Protein AF-A0A9E3NJ38-F1 (afdb_monomer)

Mean predicted aligned error: 13.25 Å

Solvent-accessible surface area (backbone atoms only — not comparable to full-atom values): 7914 Å² total; per-residue (Å²): 131,71,55,73,47,82,47,77,48,80,46,76,60,86,96,45,78,44,78,46,75,47,80,46,69,48,79,70,85,70,74,57,71,73,58,52,51,56,46,38,73,77,36,74,62,48,61,60,54,49,50,54,52,49,51,53,50,50,51,51,52,52,49,54,52,49,52,50,49,51,51,52,50,55,49,52,56,50,50,53,51,51,52,52,50,51,53,54,55,50,52,51,53,52,53,51,46,45,50,50,17,52,52,36,34,74,74,67,40,51,68,63,13,52,52,49,32,52,49,54,52,52,56,49,52,54,51,53,54,52,51,56,52,52,53,59,62,74,77,105

Structure (mmCIF, N/CA/C/O backbone):
data_AF-A0A9E3NJ38-F1
#
_entry.id   AF-A0A9E3NJ38-F1
#
loop_
_atom_site.group_PDB
_atom_site.id
_atom_site.type_symbol
_atom_site.label_atom_id
_atom_site.label_alt_id
_atom_site.label_comp_id
_atom_site.label_asym_id
_atom_site.label_entity_id
_atom_site.label_seq_id
_atom_site.pdbx_PDB_ins_code
_atom_site.Cartn_x
_atom_site.Cartn_y
_atom_site.Cartn_z
_atom_site.occupancy
_atom_site.B_iso_or_equiv
_atom_site.auth_seq_id
_atom_site.auth_comp_id
_atom_site.auth_asym_id
_atom_site.auth_atom_id
_atom_site.pdbx_PDB_model_num
ATOM 1 N N . MET A 1 1 ? 28.724 -0.776 -27.679 1.00 40.62 1 MET A N 1
ATOM 2 C CA . MET A 1 1 ? 28.710 -1.539 -26.410 1.00 40.62 1 MET A CA 1
ATOM 3 C C . MET A 1 1 ? 28.238 -0.587 -25.325 1.00 40.62 1 MET A C 1
ATOM 5 O O . MET A 1 1 ? 28.923 0.399 -25.096 1.00 40.62 1 MET A O 1
ATOM 9 N N . ALA A 1 2 ? 27.058 -0.817 -24.744 1.00 44.62 2 ALA A N 1
ATOM 10 C CA . ALA A 1 2 ? 26.527 0.028 -23.672 1.00 44.62 2 ALA A CA 1
ATOM 11 C C . ALA A 1 2 ? 27.469 -0.022 -22.459 1.00 44.62 2 ALA A C 1
ATOM 13 O O . ALA A 1 2 ? 27.859 -1.108 -22.017 1.00 44.62 2 ALA A O 1
ATOM 14 N N . LYS A 1 3 ? 27.877 1.143 -21.952 1.00 49.00 3 LYS A N 1
ATOM 15 C CA . LYS A 1 3 ? 28.750 1.242 -20.783 1.00 49.00 3 LYS A CA 1
ATOM 16 C C . LYS A 1 3 ? 27.905 0.949 -19.545 1.00 49.00 3 LYS A C 1
ATOM 18 O O . LYS A 1 3 ? 27.038 1.735 -19.180 1.00 49.00 3 LYS A O 1
ATOM 23 N N . LYS A 1 4 ? 28.129 -0.210 -18.925 1.00 50.66 4 LYS A N 1
ATOM 24 C CA . LYS A 1 4 ? 27.474 -0.584 -17.667 1.00 50.66 4 LYS A CA 1
ATOM 25 C C . LYS A 1 4 ? 28.335 -0.089 -16.511 1.00 50.66 4 LYS A C 1
ATOM 27 O O . LYS A 1 4 ? 29.423 -0.619 -16.294 1.00 50.66 4 LYS A O 1
ATOM 32 N N . ASN A 1 5 ? 27.866 0.919 -15.783 1.00 56.19 5 ASN A N 1
ATOM 33 C CA . ASN A 1 5 ? 28.511 1.356 -14.551 1.00 56.19 5 ASN A CA 1
ATOM 34 C C . ASN A 1 5 ? 27.787 0.705 -13.365 1.00 56.19 5 ASN A C 1
ATOM 36 O O . ASN A 1 5 ? 26.603 0.940 -13.128 1.00 56.19 5 ASN A O 1
ATOM 40 N N . HIS A 1 6 ? 28.511 -0.134 -12.625 1.00 52.75 6 HIS A N 1
ATOM 41 C CA . HIS A 1 6 ? 28.025 -0.798 -11.416 1.00 52.75 6 HIS A CA 1
ATOM 42 C C . HIS A 1 6 ? 28.490 -0.011 -10.193 1.00 52.75 6 HIS A C 1
ATOM 44 O O . HIS A 1 6 ? 29.690 0.048 -9.923 1.00 52.75 6 HIS A O 1
ATOM 50 N N . LYS A 1 7 ? 27.561 0.607 -9.456 1.00 59.16 7 LYS A N 1
ATOM 51 C CA . LYS A 1 7 ? 27.868 1.287 -8.190 1.00 59.16 7 LYS A CA 1
ATOM 52 C C . LYS A 1 7 ? 27.108 0.602 -7.060 1.00 59.16 7 LYS A C 1
ATOM 54 O O . LYS A 1 7 ? 25.880 0.585 -7.048 1.00 59.16 7 LYS A O 1
ATOM 59 N N . GLN A 1 8 ? 27.847 0.049 -6.104 1.00 59.28 8 GLN A N 1
ATOM 60 C CA . GLN A 1 8 ? 27.301 -0.444 -4.842 1.00 59.28 8 GLN A CA 1
ATOM 61 C C . GLN A 1 8 ? 27.636 0.552 -3.740 1.00 59.28 8 GLN A C 1
ATOM 63 O O . GLN A 1 8 ? 28.805 0.872 -3.527 1.00 59.28 8 GLN A O 1
ATOM 68 N N . SER A 1 9 ? 26.617 1.036 -3.039 1.00 65.81 9 SER A N 1
ATOM 69 C CA . SER A 1 9 ? 26.785 1.825 -1.824 1.00 65.81 9 SER A CA 1
ATOM 70 C C . SER A 1 9 ? 26.116 1.112 -0.654 1.00 65.81 9 SER A C 1
ATOM 72 O O . SER A 1 9 ? 25.036 0.534 -0.770 1.00 65.81 9 SER A O 1
ATOM 74 N N . ILE A 1 10 ? 26.797 1.104 0.489 1.00 60.22 10 ILE A N 1
ATOM 75 C CA . ILE A 1 10 ? 26.290 0.505 1.722 1.00 60.22 10 ILE A CA 1
ATOM 76 C C . ILE A 1 10 ? 25.797 1.655 2.594 1.00 60.22 10 ILE A C 1
ATOM 78 O O . ILE A 1 10 ? 26.598 2.480 3.032 1.00 60.22 10 ILE A O 1
ATOM 82 N N . ALA A 1 11 ? 24.490 1.716 2.839 1.00 57.88 11 ALA A N 1
ATOM 83 C CA . ALA A 1 11 ? 23.901 2.651 3.787 1.00 57.88 11 ALA A CA 1
ATOM 84 C C . ALA A 1 11 ? 23.592 1.914 5.098 1.00 57.88 11 ALA A C 1
ATOM 86 O O . ALA A 1 11 ? 23.057 0.804 5.101 1.00 57.88 11 ALA A O 1
ATOM 87 N N . ARG A 1 12 ? 23.946 2.515 6.239 1.00 53.88 12 ARG A N 1
ATOM 88 C CA . ARG A 1 12 ? 23.528 2.025 7.561 1.00 53.88 12 ARG A CA 1
ATOM 89 C C . ARG A 1 12 ? 22.248 2.738 7.971 1.00 53.88 12 ARG A C 1
ATOM 91 O O . ARG A 1 12 ? 22.260 3.955 8.129 1.00 53.88 12 ARG A O 1
ATOM 98 N N . GLN A 1 13 ? 21.190 1.973 8.214 1.00 54.09 13 GLN A N 1
ATOM 99 C CA . GLN A 1 13 ? 19.946 2.469 8.790 1.00 54.09 13 GLN A CA 1
ATOM 100 C C . GLN A 1 13 ? 19.690 1.700 10.092 1.00 54.09 13 GLN A C 1
ATOM 102 O O . GLN A 1 13 ? 19.279 0.539 10.097 1.00 54.09 13 GLN A O 1
ATOM 107 N N . GLY A 1 14 ? 20.032 2.320 11.224 1.00 67.25 14 GLY A N 1
ATOM 108 C CA . GLY A 1 14 ? 19.981 1.666 12.536 1.00 67.25 14 GLY A CA 1
ATOM 109 C C . GLY A 1 14 ? 20.947 0.474 12.654 1.00 67.25 14 GLY A C 1
ATOM 110 O O . GLY A 1 14 ? 22.130 0.601 12.342 1.00 67.25 14 GLY A O 1
ATOM 111 N N . ASN A 1 15 ? 20.446 -0.682 13.109 1.00 64.81 15 ASN A N 1
ATOM 112 C CA . ASN A 1 15 ? 21.222 -1.927 13.260 1.00 64.81 15 ASN A CA 1
ATOM 113 C C . ASN A 1 15 ? 21.319 -2.770 11.973 1.00 64.81 15 ASN A C 1
ATOM 115 O O . ASN A 1 15 ? 21.994 -3.799 11.980 1.00 64.81 15 ASN A O 1
ATOM 119 N N . ASN A 1 16 ? 20.675 -2.350 10.879 1.00 47.72 16 ASN A N 1
ATOM 120 C CA . ASN A 1 16 ? 20.681 -3.081 9.616 1.00 47.72 16 ASN A CA 1
ATOM 121 C C . ASN A 1 16 ? 21.567 -2.375 8.580 1.00 47.72 16 ASN A C 1
ATOM 123 O O . ASN A 1 16 ? 21.596 -1.146 8.473 1.00 47.72 16 ASN A O 1
ATOM 127 N N . GLN A 1 17 ? 22.305 -3.172 7.806 1.00 61.53 17 GLN A N 1
ATOM 128 C CA . GLN A 1 17 ? 23.036 -2.697 6.635 1.00 61.53 17 GLN A CA 1
ATOM 129 C C . GLN A 1 17 ? 22.149 -2.888 5.408 1.00 61.53 17 GLN A C 1
ATOM 131 O O . GLN A 1 17 ? 21.718 -4.006 5.127 1.00 61.53 17 GLN A O 1
ATOM 136 N N . VAL A 1 18 ? 21.876 -1.801 4.692 1.00 57.28 18 VAL A N 1
ATOM 137 C CA . VAL A 1 18 ? 21.123 -1.818 3.439 1.00 57.28 18 VAL A CA 1
ATOM 138 C C . VAL A 1 18 ? 22.123 -1.636 2.302 1.00 57.28 18 VAL A C 1
ATOM 140 O O . VAL A 1 18 ? 22.849 -0.643 2.238 1.00 57.28 18 VAL A O 1
ATOM 143 N N . ILE A 1 19 ? 22.204 -2.634 1.423 1.00 66.81 19 ILE A N 1
ATOM 144 C CA . ILE A 1 19 ? 23.062 -2.595 0.236 1.00 66.81 19 ILE A CA 1
ATOM 145 C C . ILE A 1 19 ? 22.239 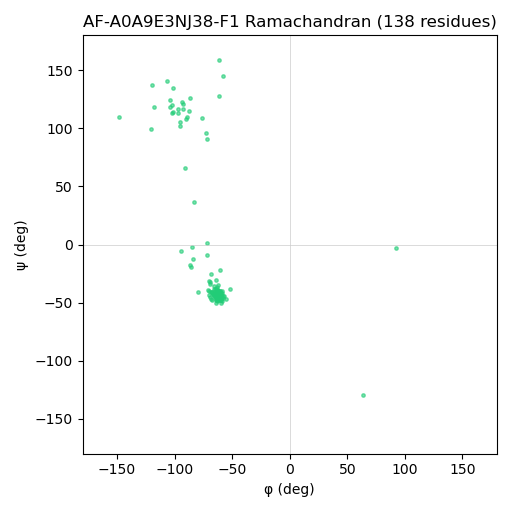-1.992 -0.901 1.00 66.81 19 ILE A C 1
ATOM 147 O O . ILE A 1 19 ? 21.339 -2.642 -1.433 1.00 66.81 19 ILE A O 1
ATOM 151 N N . HIS A 1 20 ? 22.554 -0.761 -1.294 1.00 55.81 20 HIS A N 1
ATOM 152 C CA . HIS A 1 20 ? 21.994 -0.143 -2.489 1.00 55.81 20 HIS A CA 1
ATOM 153 C C . HIS A 1 20 ? 22.869 -0.518 -3.685 1.00 55.81 20 HIS A C 1
ATOM 155 O O . HIS A 1 20 ? 24.041 -0.149 -3.764 1.00 55.81 20 HIS A O 1
ATOM 161 N N . THR A 1 21 ? 22.304 -1.283 -4.618 1.00 59.84 21 THR A N 1
ATOM 162 C CA . THR A 1 21 ? 22.947 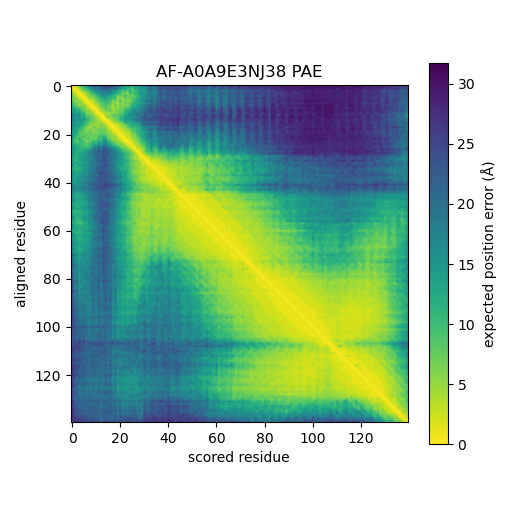-1.565 -5.906 1.00 59.84 21 THR A CA 1
ATOM 163 C C . THR A 1 21 ? 22.290 -0.697 -6.968 1.00 59.84 21 THR A C 1
ATOM 165 O O . THR A 1 21 ? 21.114 -0.888 -7.276 1.00 59.84 21 THR A O 1
ATOM 168 N N . THR A 1 22 ? 23.042 0.254 -7.517 1.00 57.44 22 THR A N 1
ATOM 169 C CA . THR A 1 22 ? 22.589 1.121 -8.607 1.00 57.44 22 THR A CA 1
ATOM 170 C C . THR A 1 22 ? 23.185 0.625 -9.919 1.00 57.44 22 THR A C 1
ATOM 172 O O . THR A 1 22 ? 24.408 0.584 -10.082 1.00 57.44 22 THR A O 1
ATOM 175 N N . TYR A 1 23 ? 22.309 0.263 -10.856 1.00 52.62 23 TYR A N 1
ATOM 176 C CA . TYR A 1 23 ? 22.665 -0.076 -12.230 1.00 52.62 23 TYR A CA 1
ATOM 177 C C . TYR A 1 23 ? 22.489 1.172 -13.103 1.00 52.62 23 TYR A C 1
ATOM 179 O O . TYR A 1 23 ? 21.364 1.574 -13.388 1.00 52.62 23 TYR A O 1
ATOM 187 N N . GLU A 1 24 ? 23.594 1.803 -13.501 1.00 52.31 24 GLU A N 1
ATOM 188 C CA . GLU A 1 24 ? 23.597 2.855 -14.522 1.00 52.31 24 GLU A CA 1
ATOM 189 C C . GLU A 1 24 ? 23.933 2.191 -15.868 1.00 52.31 24 GLU A C 1
ATOM 191 O O . GLU A 1 24 ? 25.090 1.847 -16.133 1.00 52.31 24 GLU A O 1
ATOM 196 N N . GLU A 1 25 ? 22.916 1.959 -16.700 1.00 54.78 25 GLU A N 1
ATOM 197 C CA . GLU A 1 25 ? 23.102 1.558 -18.097 1.00 54.78 25 GLU A CA 1
ATOM 198 C C . GLU A 1 25 ? 23.101 2.812 -18.978 1.00 54.78 25 GLU A C 1
ATOM 200 O O . GLU A 1 25 ? 22.116 3.547 -19.031 1.0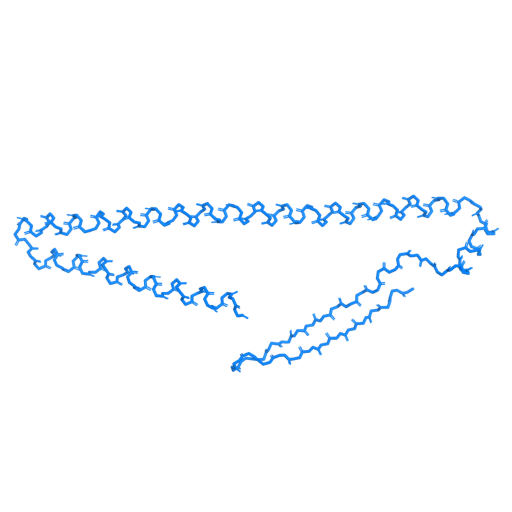0 54.78 25 GLU A O 1
ATOM 205 N N . ASP A 1 26 ? 24.230 3.077 -19.641 1.00 52.81 26 ASP A N 1
ATOM 206 C CA . ASP A 1 26 ? 24.347 4.130 -20.650 1.00 52.81 26 ASP A CA 1
ATOM 207 C C . ASP A 1 26 ? 23.590 3.693 -21.915 1.00 52.81 26 ASP A C 1
ATOM 209 O O . ASP A 1 26 ? 24.114 2.977 -22.774 1.00 52.81 26 ASP A O 1
ATOM 213 N N . ASP A 1 27 ? 22.312 4.059 -21.966 1.00 57.28 27 ASP A N 1
ATOM 214 C CA . ASP A 1 27 ? 21.320 3.666 -22.973 1.00 57.28 27 ASP A CA 1
ATOM 215 C C . ASP A 1 27 ? 21.403 4.557 -24.227 1.00 57.28 27 ASP A C 1
ATOM 217 O O . ASP A 1 27 ? 20.399 4.937 -24.836 1.00 57.28 27 ASP A O 1
ATOM 221 N N . ASN A 1 28 ? 22.621 4.956 -24.603 1.00 59.72 28 ASN A N 1
ATOM 222 C CA . ASN A 1 28 ? 22.839 5.777 -25.781 1.00 59.72 28 ASN A CA 1
ATOM 223 C C . ASN A 1 28 ? 22.616 4.908 -27.029 1.00 59.72 28 ASN A C 1
ATOM 225 O O . ASN A 1 28 ? 23.486 4.147 -27.456 1.00 59.72 28 ASN A O 1
ATOM 229 N N . MET A 1 29 ? 21.402 4.977 -27.582 1.00 61.56 29 MET A N 1
ATOM 230 C CA . MET A 1 29 ? 20.969 4.135 -28.705 1.00 61.56 29 MET A CA 1
ATOM 231 C C . MET A 1 29 ? 21.632 4.520 -30.033 1.00 61.56 29 MET A C 1
ATOM 233 O O . MET A 1 29 ? 21.477 3.802 -31.017 1.00 61.56 29 MET A O 1
ATOM 237 N N . MET A 1 30 ? 22.351 5.646 -30.090 1.00 70.19 30 MET A N 1
ATOM 238 C CA . MET A 1 30 ? 23.010 6.103 -31.310 1.00 70.19 30 MET A CA 1
ATOM 239 C C . MET A 1 30 ? 24.408 5.479 -31.446 1.00 70.19 30 MET A C 1
ATOM 241 O O . MET A 1 30 ? 25.228 5.610 -30.533 1.00 70.19 30 MET A O 1
ATOM 245 N N . PRO A 1 31 ? 24.718 4.826 -32.583 1.00 74.88 31 PRO A N 1
ATOM 246 C CA . PRO A 1 31 ? 26.078 4.426 -32.907 1.00 74.88 31 PRO A CA 1
ATOM 247 C C . PRO A 1 31 ? 26.970 5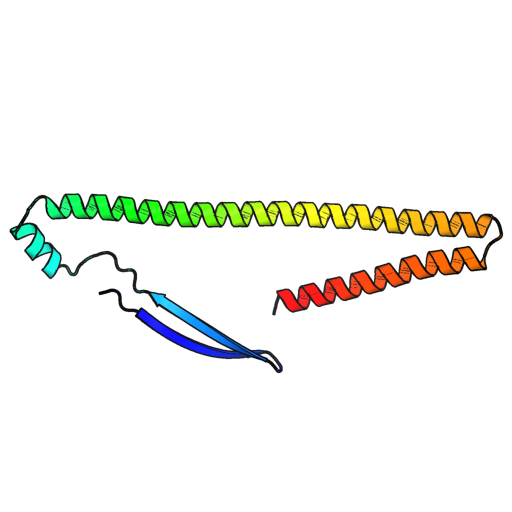.666 -33.006 1.00 74.88 31 PRO A C 1
ATOM 249 O O . PRO A 1 31 ? 26.481 6.774 -33.244 1.00 74.88 31 PRO A O 1
ATOM 252 N N . SER A 1 32 ? 28.284 5.493 -32.857 1.00 79.44 32 SER A N 1
ATOM 253 C CA . SER A 1 32 ? 29.208 6.606 -33.070 1.00 79.44 32 SER A CA 1
ATOM 254 C C . SER A 1 32 ? 29.052 7.168 -34.495 1.00 79.44 32 SER A C 1
ATOM 256 O O . SER A 1 32 ? 28.794 6.397 -35.427 1.00 79.44 32 SER A O 1
ATOM 258 N N . PRO A 1 33 ? 29.213 8.492 -34.690 1.00 77.25 33 PRO A N 1
ATOM 259 C CA . PRO A 1 33 ? 29.079 9.128 -36.003 1.00 77.25 33 PRO A CA 1
ATOM 260 C C . PRO A 1 33 ? 29.922 8.456 -37.095 1.00 77.25 33 PRO A C 1
ATOM 262 O O . PRO A 1 33 ? 29.435 8.242 -38.202 1.00 77.25 33 PRO A O 1
ATOM 265 N N . ASP A 1 34 ? 31.136 8.022 -36.749 1.00 80.44 34 ASP A N 1
ATOM 266 C CA . ASP A 1 34 ? 32.043 7.321 -37.664 1.00 80.44 34 ASP A CA 1
ATOM 267 C C . ASP A 1 34 ? 31.472 5.978 -38.142 1.00 80.44 34 ASP A C 1
ATOM 269 O O . ASP A 1 34 ? 31.636 5.595 -39.297 1.00 80.44 34 ASP A O 1
ATOM 273 N N . LEU A 1 35 ? 30.767 5.251 -37.270 1.00 74.69 35 LEU A N 1
ATOM 274 C CA . LEU A 1 35 ? 30.145 3.971 -37.613 1.00 74.69 35 LEU A CA 1
ATOM 275 C C . LEU A 1 35 ? 28.951 4.180 -38.555 1.00 74.69 35 LEU A C 1
ATOM 277 O O . LEU A 1 35 ? 28.751 3.410 -39.489 1.00 74.69 35 LEU A O 1
ATOM 281 N N . LEU A 1 36 ? 28.169 5.239 -38.321 1.00 78.38 36 LEU A N 1
ATOM 282 C CA . LEU A 1 36 ? 27.029 5.605 -39.164 1.00 78.38 36 LEU A CA 1
ATOM 283 C C . LEU A 1 36 ? 27.467 5.976 -40.585 1.00 78.38 36 LEU A C 1
ATOM 285 O O . LEU A 1 36 ? 26.788 5.597 -41.536 1.00 78.38 36 LEU A O 1
ATOM 289 N N . MET A 1 37 ? 28.603 6.666 -40.736 1.00 79.69 37 MET A N 1
ATOM 290 C CA . MET A 1 37 ? 29.169 6.986 -42.051 1.00 79.69 37 MET A CA 1
ATOM 291 C C . MET A 1 37 ? 29.536 5.722 -42.834 1.00 79.69 37 MET A C 1
ATOM 293 O O . MET A 1 37 ? 29.093 5.573 -43.970 1.00 79.69 37 MET A O 1
ATOM 297 N N . HIS A 1 38 ? 30.229 4.768 -42.204 1.00 81.38 38 HIS A N 1
ATOM 298 C CA . HIS A 1 38 ? 30.568 3.490 -42.841 1.00 81.38 38 HIS A CA 1
ATOM 299 C C . HIS A 1 38 ? 29.326 2.690 -43.262 1.00 81.38 38 HIS A C 1
ATOM 301 O O . HIS A 1 38 ? 29.305 2.099 -44.339 1.00 81.38 38 HIS A O 1
ATOM 307 N N . TYR A 1 39 ? 28.266 2.672 -42.446 1.00 79.50 39 TYR A N 1
ATOM 308 C CA . TYR A 1 39 ? 27.029 1.988 -42.832 1.00 79.50 39 TYR A CA 1
ATOM 309 C C . TYR A 1 39 ? 26.294 2.685 -43.979 1.00 79.50 39 TYR A C 1
ATOM 311 O O . TYR A 1 39 ? 25.716 2.006 -44.821 1.00 79.50 39 TYR A O 1
ATOM 319 N N . ASN A 1 40 ? 26.347 4.016 -44.042 1.00 81.81 40 ASN A N 1
ATOM 320 C CA . ASN A 1 40 ? 25.752 4.792 -45.127 1.00 81.81 40 ASN A CA 1
ATOM 321 C C . ASN A 1 40 ? 26.499 4.617 -46.463 1.00 81.81 40 ASN A C 1
ATOM 323 O O . ASN A 1 40 ? 25.882 4.684 -47.522 1.00 81.81 40 ASN A O 1
ATOM 327 N N . GLU A 1 41 ? 27.814 4.387 -46.421 1.00 84.44 41 GLU A N 1
ATOM 328 C CA . GLU A 1 41 ? 28.620 4.052 -47.604 1.00 84.44 41 GLU A CA 1
ATOM 329 C C . GLU A 1 41 ? 28.300 2.653 -48.157 1.00 84.44 41 GLU A C 1
ATOM 331 O O . GLU A 1 41 ? 28.362 2.443 -49.367 1.00 84.44 41 GLU A O 1
ATOM 336 N N . LEU A 1 42 ? 27.932 1.707 -47.286 1.00 83.38 42 LEU A N 1
ATOM 337 C CA . LEU A 1 42 ? 27.542 0.342 -47.663 1.00 83.38 42 LEU A CA 1
ATOM 338 C C . LEU A 1 42 ? 26.095 0.260 -48.170 1.00 83.38 42 LEU A C 1
ATOM 340 O O . LEU A 1 42 ? 25.819 -0.459 -49.129 1.00 83.38 42 LEU A O 1
ATOM 344 N N . ASP A 1 43 ? 25.178 0.979 -47.521 1.00 83.50 43 ASP A N 1
ATOM 345 C CA . ASP A 1 43 ? 23.769 1.069 -47.895 1.00 83.50 43 ASP A CA 1
ATOM 346 C C . ASP A 1 43 ? 23.207 2.458 -47.524 1.00 83.50 43 ASP A C 1
ATOM 348 O O . ASP A 1 43 ? 22.975 2.742 -46.343 1.00 83.50 43 ASP A O 1
ATOM 352 N N . PRO A 1 44 ? 22.914 3.322 -48.514 1.00 84.56 44 PRO A N 1
ATOM 353 C CA . PRO A 1 44 ? 22.349 4.650 -48.269 1.00 84.56 44 PRO A CA 1
ATOM 354 C C . PRO A 1 44 ? 20.985 4.632 -47.559 1.00 84.56 44 PRO A C 1
ATOM 356 O O . PRO A 1 44 ? 20.592 5.621 -46.940 1.00 84.56 44 PRO A O 1
ATOM 359 N N . SER A 1 45 ? 20.242 3.521 -47.633 1.00 87.00 45 SER A N 1
ATOM 360 C CA . SER A 1 45 ? 18.931 3.369 -46.990 1.00 87.00 45 SER A CA 1
ATOM 361 C C . SER A 1 45 ? 19.021 2.955 -45.515 1.00 87.00 45 SER A C 1
ATOM 363 O O . SER A 1 45 ? 18.046 3.081 -44.764 1.00 87.00 45 SER A O 1
ATOM 365 N N . PHE A 1 46 ? 20.205 2.530 -45.055 1.00 85.19 46 PHE A N 1
ATOM 366 C CA . PHE A 1 46 ? 20.421 2.054 -43.690 1.00 85.19 46 PHE A CA 1
ATOM 367 C C . PHE A 1 46 ? 20.067 3.109 -42.640 1.00 85.19 46 PHE A C 1
ATOM 369 O O . PHE A 1 46 ? 19.443 2.794 -41.629 1.00 85.19 46 PHE A O 1
ATOM 376 N N . ILE A 1 47 ? 20.434 4.372 -42.874 1.00 84.50 47 ILE A N 1
ATOM 377 C CA . ILE A 1 47 ? 20.182 5.463 -41.923 1.00 84.50 47 ILE A CA 1
ATOM 378 C C . ILE A 1 47 ? 18.679 5.686 -41.723 1.00 84.50 47 ILE A C 1
ATOM 380 O O . ILE A 1 47 ? 18.234 5.928 -40.599 1.00 84.50 47 ILE A O 1
ATOM 384 N N . GLU A 1 48 ? 17.885 5.585 -42.787 1.00 86.56 48 GLU A N 1
ATOM 385 C CA . GLU A 1 48 ? 16.428 5.706 -42.709 1.00 86.56 48 GLU A CA 1
ATOM 386 C C . GLU A 1 48 ? 15.809 4.508 -41.981 1.00 86.56 48 GLU A C 1
ATOM 388 O O . GLU A 1 48 ? 15.005 4.681 -41.059 1.00 86.56 48 GLU A O 1
ATOM 393 N N . TRP A 1 49 ? 16.247 3.291 -42.314 1.00 87.31 49 TRP A N 1
ATOM 394 C CA . TRP A 1 49 ? 15.835 2.080 -41.608 1.00 87.31 49 TRP A CA 1
ATOM 395 C C . TRP A 1 49 ? 16.171 2.143 -40.109 1.00 87.31 49 TRP A C 1
ATOM 397 O O . TRP A 1 49 ? 15.326 1.832 -39.266 1.00 87.31 49 TRP A O 1
ATOM 407 N N . PHE A 1 50 ? 17.377 2.602 -39.766 1.00 85.75 50 PHE A N 1
ATOM 408 C CA . PHE A 1 50 ? 17.860 2.715 -38.393 1.00 85.75 50 PHE A CA 1
ATOM 409 C C . PHE A 1 50 ? 17.062 3.744 -37.587 1.00 85.75 50 PHE A C 1
ATOM 411 O O . PHE A 1 50 ? 16.681 3.467 -36.447 1.00 85.75 50 PHE A O 1
ATOM 418 N N . LYS A 1 51 ? 16.748 4.905 -38.180 1.00 86.06 51 LYS A N 1
ATOM 419 C CA . LYS A 1 51 ? 15.864 5.912 -37.570 1.00 86.06 51 LYS A CA 1
ATOM 420 C C . LYS A 1 51 ? 14.485 5.329 -37.272 1.00 86.06 51 LYS A C 1
ATOM 422 O O . LYS A 1 51 ? 14.017 5.438 -36.143 1.00 86.06 51 LYS A O 1
ATOM 427 N N . ASN A 1 52 ? 13.878 4.651 -38.246 1.00 88.19 52 ASN A N 1
ATOM 428 C CA . ASN A 1 52 ? 12.554 4.045 -38.090 1.00 88.19 52 ASN A CA 1
ATOM 429 C C . ASN A 1 52 ? 12.535 2.958 -37.006 1.00 88.19 52 ASN A C 1
ATOM 431 O O . ASN A 1 52 ? 11.606 2.893 -36.199 1.00 88.19 52 ASN A O 1
ATOM 435 N N . ARG A 1 53 ? 13.571 2.115 -36.948 1.00 86.62 53 ARG A N 1
ATOM 436 C CA . ARG A 1 53 ? 13.700 1.087 -35.905 1.00 86.62 53 ARG A CA 1
ATOM 437 C C . ARG A 1 53 ? 13.933 1.682 -34.523 1.00 86.62 53 ARG A C 1
ATOM 439 O O . ARG A 1 53 ? 13.327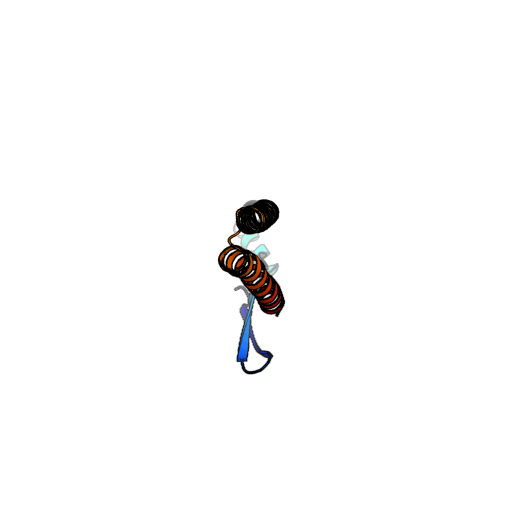 1.208 -33.566 1.00 86.62 53 ARG A O 1
ATOM 446 N N . SER A 1 54 ? 14.755 2.723 -34.432 1.00 86.12 54 SER A N 1
ATOM 447 C CA . SER A 1 54 ? 15.040 3.409 -33.171 1.00 86.12 54 SER A CA 1
ATOM 448 C C . SER A 1 54 ? 13.807 4.133 -32.626 1.00 86.12 54 SER A C 1
ATOM 450 O O . SER A 1 54 ? 13.527 4.015 -31.438 1.00 86.12 54 SER A O 1
ATOM 452 N N . ASP A 1 55 ? 13.025 4.814 -33.473 1.00 87.69 55 ASP A N 1
ATOM 453 C CA . ASP A 1 55 ? 11.764 5.456 -33.061 1.00 87.69 55 ASP A CA 1
ATOM 454 C C . ASP A 1 55 ? 10.737 4.413 -32.584 1.00 87.69 55 ASP A C 1
ATOM 456 O O . ASP A 1 55 ? 10.104 4.581 -31.544 1.00 87.69 55 ASP A O 1
ATOM 460 N N . LEU A 1 56 ? 10.617 3.275 -33.279 1.00 88.81 56 LEU A N 1
ATOM 461 C CA . LEU A 1 56 ? 9.720 2.192 -32.866 1.00 88.81 56 LEU A CA 1
ATOM 462 C C . LEU A 1 56 ? 10.097 1.616 -31.492 1.00 88.81 56 LEU A C 1
ATOM 464 O O . LEU A 1 56 ? 9.222 1.433 -30.644 1.00 88.81 56 LEU A O 1
ATOM 468 N N . GLU A 1 57 ? 11.385 1.364 -31.260 1.00 85.19 57 GLU A N 1
ATOM 469 C CA . GLU A 1 57 ? 11.903 0.866 -29.983 1.00 85.19 57 GLU A CA 1
ATOM 470 C C . GLU A 1 57 ? 11.725 1.902 -28.858 1.00 85.19 57 GLU A C 1
ATOM 472 O O . GLU A 1 57 ? 11.246 1.566 -27.773 1.00 85.19 57 GLU A O 1
ATOM 477 N N . GLN A 1 58 ? 12.013 3.183 -29.117 1.00 84.31 58 GLN A N 1
ATOM 478 C CA . GLN A 1 58 ? 11.777 4.257 -28.147 1.00 84.31 58 GLN A CA 1
ATOM 479 C C . GLN A 1 58 ? 10.294 4.387 -27.791 1.00 84.31 58 GLN A C 1
ATOM 481 O O . GLN A 1 58 ? 9.948 4.453 -26.611 1.00 84.31 58 GLN A O 1
ATOM 486 N N . ARG A 1 59 ? 9.392 4.349 -28.778 1.00 88.62 59 ARG A N 1
ATOM 487 C CA . ARG A 1 59 ? 7.941 4.365 -28.533 1.00 88.62 59 ARG A CA 1
ATOM 488 C C . ARG A 1 59 ? 7.479 3.151 -27.739 1.00 88.62 59 ARG A C 1
ATOM 490 O O . ARG A 1 59 ? 6.637 3.302 -26.855 1.00 88.62 59 ARG A O 1
ATOM 497 N N . ALA A 1 60 ? 8.026 1.967 -28.016 1.00 88.62 60 ALA A N 1
ATOM 498 C CA . ALA A 1 60 ? 7.726 0.761 -27.250 1.00 88.62 60 ALA A CA 1
ATOM 499 C C . ALA A 1 60 ? 8.147 0.912 -25.778 1.00 88.62 60 ALA A C 1
ATOM 501 O O . ALA A 1 60 ? 7.361 0.586 -24.888 1.00 88.62 60 ALA A O 1
ATOM 502 N N . ARG A 1 61 ? 9.330 1.484 -25.512 1.00 84.19 61 ARG A N 1
ATOM 503 C CA . ARG A 1 61 ? 9.815 1.772 -24.150 1.00 84.19 61 ARG A CA 1
ATOM 504 C C . ARG A 1 61 ? 8.967 2.816 -23.434 1.00 84.19 61 ARG A C 1
ATOM 506 O O . ARG A 1 61 ? 8.591 2.603 -22.283 1.00 84.19 61 ARG A O 1
ATOM 513 N N . ILE A 1 62 ? 8.624 3.912 -24.112 1.00 88.81 62 ILE A N 1
ATOM 514 C CA . ILE A 1 62 ? 7.755 4.961 -23.560 1.00 88.81 62 ILE A CA 1
ATOM 515 C C . ILE A 1 62 ? 6.392 4.369 -23.206 1.00 88.81 62 ILE A C 1
ATOM 517 O O . ILE A 1 62 ? 5.915 4.574 -22.094 1.00 88.81 62 ILE A O 1
ATOM 521 N N . LYS A 1 63 ? 5.798 3.585 -24.112 1.00 90.88 63 LYS A N 1
ATOM 522 C CA . LYS A 1 63 ? 4.516 2.918 -23.876 1.00 90.88 63 LYS A CA 1
ATOM 523 C C . LYS A 1 63 ? 4.593 1.940 -22.708 1.00 90.88 63 LYS A C 1
ATOM 525 O O . LYS A 1 63 ? 3.730 1.969 -21.843 1.00 90.88 63 LYS A O 1
ATOM 530 N N . PHE A 1 64 ? 5.633 1.112 -22.646 1.00 88.88 64 PHE A N 1
ATOM 531 C CA . PHE A 1 64 ? 5.831 0.189 -21.530 1.00 88.88 64 PHE A CA 1
ATOM 532 C C . PHE A 1 64 ? 5.947 0.933 -20.194 1.00 88.88 64 PHE A C 1
ATOM 534 O O . PHE A 1 64 ? 5.335 0.534 -19.204 1.00 88.88 64 PHE A O 1
ATOM 541 N N . ASN A 1 65 ? 6.699 2.033 -20.159 1.00 88.00 65 ASN A N 1
ATOM 542 C CA . ASN A 1 65 ? 6.834 2.845 -18.957 1.00 88.00 65 ASN A CA 1
ATOM 543 C C . ASN A 1 65 ? 5.509 3.524 -18.569 1.00 88.00 65 ASN A C 1
ATOM 545 O O . ASN A 1 65 ? 5.131 3.502 -17.401 1.00 88.00 65 ASN A O 1
ATOM 549 N N . ASP A 1 66 ? 4.776 4.065 -19.542 1.00 92.38 66 ASP A N 1
ATOM 550 C CA . ASP A 1 66 ? 3.451 4.658 -19.340 1.00 92.38 66 ASP A CA 1
ATOM 551 C C . ASP A 1 66 ? 2.442 3.626 -18.813 1.00 92.38 66 ASP A C 1
ATOM 553 O O . ASP A 1 66 ? 1.745 3.882 -17.833 1.00 92.38 66 ASP A O 1
ATOM 557 N N . ASP A 1 67 ? 2.428 2.415 -19.372 1.00 91.69 67 ASP A N 1
ATOM 558 C CA . ASP A 1 67 ? 1.579 1.316 -18.907 1.00 91.69 67 ASP A CA 1
ATOM 559 C C . A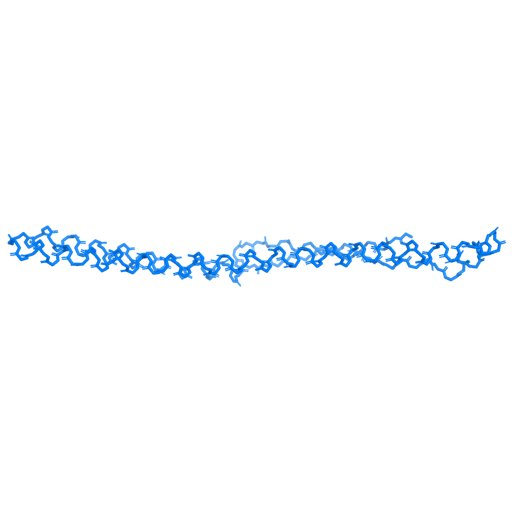SP A 1 67 ? 1.922 0.916 -17.462 1.00 91.69 67 ASP A C 1
ATOM 561 O O . ASP A 1 67 ? 1.022 0.695 -16.646 1.00 91.69 67 ASP A O 1
ATOM 565 N N . ARG A 1 68 ? 3.212 0.889 -17.090 1.00 87.94 68 ARG A N 1
ATOM 566 C CA . ARG A 1 68 ? 3.633 0.650 -15.697 1.00 87.94 68 ARG A CA 1
ATOM 567 C C . ARG A 1 68 ? 3.186 1.765 -14.759 1.00 87.94 68 ARG A C 1
ATOM 569 O O . ARG A 1 68 ? 2.716 1.469 -13.660 1.00 87.94 68 ARG A O 1
ATOM 576 N N . ILE A 1 69 ? 3.303 3.024 -15.180 1.00 89.06 69 ILE A N 1
ATOM 577 C CA . ILE A 1 69 ? 2.847 4.179 -14.397 1.00 89.06 69 ILE A CA 1
ATOM 578 C C . ILE A 1 69 ? 1.330 4.120 -14.215 1.00 89.06 69 ILE A C 1
ATOM 580 O O . ILE A 1 69 ? 0.852 4.244 -13.090 1.00 89.06 69 ILE A O 1
ATOM 584 N N . LYS A 1 70 ? 0.568 3.855 -15.279 1.00 91.44 70 LYS A N 1
ATOM 585 C CA . LYS A 1 70 ? -0.893 3.693 -15.224 1.00 91.44 70 LYS A CA 1
ATOM 586 C C . LYS A 1 70 ? -1.307 2.550 -14.304 1.00 91.44 70 LYS A C 1
ATOM 588 O O . LYS A 1 70 ? -2.225 2.708 -13.498 1.00 91.44 70 LYS A O 1
ATOM 593 N N . LEU A 1 71 ? -0.617 1.411 -14.371 1.00 86.88 71 LEU A N 1
ATOM 594 C CA . LEU A 1 71 ? -0.866 0.285 -13.473 1.00 86.88 71 LEU A CA 1
ATOM 595 C C . LEU A 1 71 ? -0.617 0.684 -12.010 1.00 86.88 71 LEU A C 1
ATOM 597 O O . LEU A 1 71 ? -1.475 0.444 -11.157 1.00 86.88 71 LEU A O 1
ATOM 601 N N . ALA A 1 72 ? 0.508 1.345 -11.726 1.00 87.50 72 ALA A N 1
ATOM 602 C CA . ALA A 1 72 ? 0.847 1.824 -10.389 1.00 87.50 72 ALA A CA 1
ATOM 603 C C . ALA A 1 72 ? -0.169 2.857 -9.874 1.00 87.50 72 ALA A C 1
ATOM 605 O O . ALA A 1 72 ? -0.652 2.737 -8.749 1.00 87.50 72 ALA A O 1
ATOM 606 N N . GLN A 1 73 ? -0.565 3.821 -10.709 1.00 86.38 73 GLN A N 1
ATOM 607 C CA . GLN A 1 73 ? -1.588 4.815 -10.382 1.00 86.38 73 GLN A CA 1
ATOM 608 C C . GLN A 1 73 ? -2.930 4.151 -10.067 1.00 86.38 73 GLN A C 1
ATOM 610 O O . GLN A 1 73 ? -3.499 4.400 -9.007 1.00 86.38 73 GLN A O 1
ATOM 615 N N . SER A 1 74 ? -3.403 3.249 -10.932 1.00 83.50 74 SER A N 1
ATOM 616 C CA . SER A 1 74 ? -4.673 2.545 -10.717 1.00 83.50 74 SER A CA 1
ATOM 617 C C . SER A 1 74 ? -4.661 1.686 -9.447 1.00 83.50 74 SER A C 1
ATOM 619 O O . SER A 1 74 ? -5.672 1.595 -8.749 1.00 83.50 74 SER A O 1
ATOM 621 N N . THR A 1 75 ? -3.512 1.094 -9.113 1.00 86.44 75 THR A N 1
ATOM 622 C CA . THR A 1 75 ? -3.321 0.330 -7.877 1.00 86.44 75 THR A CA 1
ATOM 623 C C . THR A 1 75 ? -3.380 1.255 -6.667 1.00 86.44 75 THR A C 1
ATOM 625 O O . THR A 1 75 ? -4.144 0.985 -5.745 1.00 86.44 75 THR A O 1
ATOM 628 N N . ASN A 1 76 ? -2.673 2.388 -6.699 1.00 80.50 76 ASN A N 1
ATOM 629 C CA . ASN A 1 76 ? -2.689 3.376 -5.619 1.00 80.50 76 ASN A CA 1
ATOM 630 C C . ASN A 1 76 ? -4.095 3.940 -5.367 1.00 80.50 76 ASN A C 1
ATOM 632 O O . ASN A 1 76 ? -4.514 4.045 -4.216 1.00 80.50 76 ASN A O 1
ATOM 636 N N . THR A 1 77 ? -4.869 4.243 -6.414 1.00 82.62 77 THR A N 1
ATOM 637 C CA . THR A 1 77 ? -6.251 4.728 -6.255 1.00 82.62 77 THR A CA 1
ATOM 638 C C . THR A 1 77 ? -7.167 3.670 -5.631 1.00 82.62 77 THR A C 1
ATOM 640 O O . THR A 1 77 ? -7.990 3.984 -4.766 1.00 82.62 77 THR A O 1
ATOM 643 N N . LYS A 1 78 ? -7.026 2.401 -6.038 1.00 85.69 78 LYS A N 1
ATOM 644 C CA . LYS A 1 78 ? -7.789 1.288 -5.451 1.00 85.69 78 LYS A CA 1
ATOM 645 C C . LYS A 1 78 ? -7.409 1.053 -3.993 1.00 85.69 78 LYS A C 1
ATOM 647 O O . LYS A 1 78 ? -8.306 0.908 -3.170 1.00 85.69 78 LYS A O 1
ATOM 652 N N . LEU A 1 79 ? -6.114 1.070 -3.674 1.00 83.69 79 LEU A N 1
ATOM 653 C CA . LEU A 1 79 ? -5.624 0.959 -2.299 1.00 83.69 79 LEU A CA 1
ATOM 654 C C . LEU A 1 79 ? -6.192 2.078 -1.425 1.00 83.69 79 LEU A C 1
ATOM 656 O O . LEU A 1 79 ? -6.764 1.787 -0.383 1.00 83.69 79 LEU A O 1
ATOM 660 N N . PHE A 1 80 ? -6.172 3.326 -1.902 1.00 81.56 80 PHE A N 1
ATOM 661 C CA . PHE A 1 80 ? -6.765 4.450 -1.177 1.00 81.56 80 PHE A CA 1
ATOM 662 C C . PHE A 1 80 ? -8.267 4.258 -0.906 1.00 81.56 80 PHE A C 1
ATOM 664 O O . PHE A 1 80 ? -8.754 4.558 0.182 1.00 81.56 80 PHE A O 1
ATOM 671 N N . THR A 1 81 ? -9.011 3.718 -1.876 1.00 82.38 81 THR A N 1
ATOM 672 C CA . THR A 1 81 ? -10.449 3.447 -1.715 1.00 82.38 81 THR A CA 1
ATOM 673 C C . THR A 1 81 ? -10.703 2.317 -0.715 1.00 82.38 81 THR A C 1
ATOM 675 O O . THR A 1 81 ? -11.617 2.413 0.105 1.00 82.38 81 THR A O 1
ATOM 678 N N . ILE A 1 82 ? -9.889 1.257 -0.753 1.00 87.94 82 ILE A N 1
ATOM 679 C CA . ILE A 1 82 ? -9.950 0.148 0.206 1.00 87.94 82 ILE A CA 1
ATOM 680 C C . ILE A 1 82 ? -9.630 0.651 1.616 1.00 87.94 82 ILE A C 1
ATOM 682 O O . ILE A 1 82 ? -10.373 0.343 2.546 1.00 87.94 82 ILE A O 1
ATOM 686 N N . ASP A 1 83 ? -8.589 1.468 1.769 1.00 87.50 83 ASP A N 1
ATOM 687 C CA . ASP A 1 83 ? -8.204 2.054 3.052 1.00 87.50 83 ASP A CA 1
ATOM 688 C C . ASP A 1 83 ? -9.332 2.920 3.615 1.00 87.50 83 ASP A C 1
ATOM 690 O O . ASP A 1 83 ? -9.741 2.726 4.762 1.00 87.50 83 ASP A O 1
ATOM 694 N N . LEU A 1 84 ? -9.913 3.800 2.795 1.00 88.06 84 LEU A N 1
ATOM 695 C CA . LEU A 1 84 ? -11.038 4.637 3.203 1.00 88.06 84 LEU A CA 1
ATOM 696 C C . LEU A 1 84 ? -12.245 3.789 3.636 1.00 88.06 84 LEU A C 1
ATOM 698 O O . LEU A 1 84 ? -12.812 4.020 4.704 1.00 88.06 84 LEU A O 1
ATOM 702 N N . CYS A 1 85 ? -12.604 2.766 2.856 1.00 91.81 85 CYS A N 1
ATOM 703 C CA . CYS A 1 85 ? -13.689 1.843 3.194 1.00 91.81 85 CYS A CA 1
ATOM 704 C C . CYS A 1 85 ? -13.411 1.092 4.506 1.00 91.81 85 CYS A C 1
ATOM 706 O O . CYS A 1 85 ? -14.294 0.976 5.357 1.00 91.81 85 CYS A O 1
ATOM 708 N N . SER A 1 86 ? -12.172 0.640 4.712 1.00 88.50 86 SER A N 1
ATOM 709 C CA . SER A 1 86 ? -11.770 -0.072 5.927 1.00 88.50 86 SER A CA 1
ATOM 710 C C . SER A 1 86 ? -11.904 0.799 7.180 1.00 88.50 86 SER A C 1
ATOM 712 O O . SER A 1 86 ? -12.376 0.318 8.214 1.00 88.50 86 SER A O 1
ATOM 714 N N . ILE A 1 87 ? -11.577 2.093 7.076 1.00 89.06 87 ILE A N 1
ATOM 715 C CA . ILE A 1 87 ? -11.744 3.063 8.162 1.00 89.06 87 ILE A CA 1
ATOM 716 C C . ILE A 1 87 ? -13.231 3.207 8.501 1.00 89.06 87 ILE A C 1
ATOM 718 O O . ILE A 1 87 ? -13.597 3.064 9.669 1.00 89.06 87 ILE A O 1
ATOM 722 N N . PHE A 1 88 ? -14.099 3.391 7.501 1.00 93.25 88 PHE A N 1
ATOM 723 C CA . PHE A 1 88 ? -15.549 3.486 7.714 1.00 93.25 88 PHE A CA 1
ATOM 724 C C . PHE A 1 88 ? -16.139 2.233 8.372 1.00 93.25 88 PHE A C 1
ATOM 726 O O . PHE A 1 88 ? -16.859 2.340 9.365 1.00 93.25 88 PHE A O 1
ATOM 733 N N . VAL A 1 89 ? -15.804 1.041 7.872 1.00 93.06 89 VAL A N 1
ATOM 734 C CA . VAL A 1 89 ? -16.284 -0.227 8.446 1.00 93.06 89 VAL A CA 1
ATOM 735 C C . VAL A 1 89 ? -15.794 -0.394 9.886 1.00 93.06 89 VAL A C 1
ATOM 737 O O . VAL A 1 89 ? -16.567 -0.787 10.760 1.00 93.06 89 VAL A O 1
ATOM 740 N N . SER A 1 90 ? -14.534 -0.046 10.167 1.00 91.00 90 SER A N 1
ATOM 741 C CA . SER A 1 90 ? -13.989 -0.126 11.526 1.00 91.00 90 SER A CA 1
ATOM 742 C C . SER A 1 90 ? -14.714 0.803 12.504 1.00 91.00 90 SER A C 1
ATOM 744 O O . SER A 1 90 ? -15.024 0.385 13.619 1.00 91.00 90 SER A O 1
ATOM 746 N N . ALA A 1 91 ? -15.070 2.019 12.075 1.00 91.44 91 ALA A N 1
ATOM 747 C CA . ALA A 1 91 ? -15.830 2.962 12.889 1.00 91.44 91 ALA A CA 1
ATOM 748 C C . ALA A 1 91 ? -17.222 2.414 13.241 1.00 91.44 91 ALA A C 1
ATOM 750 O O . ALA A 1 91 ? -17.635 2.482 14.399 1.00 91.44 91 ALA A O 1
ATOM 751 N N . ILE A 1 92 ? -17.913 1.802 12.272 1.00 95.12 92 ILE A N 1
ATOM 752 C CA . ILE A 1 92 ? -19.224 1.171 12.493 1.00 95.12 92 ILE A CA 1
ATOM 753 C C . ILE A 1 92 ? -19.118 0.039 13.521 1.00 95.12 92 ILE A C 1
ATOM 755 O O . ILE A 1 92 ? -19.935 -0.029 14.436 1.00 95.12 92 ILE A O 1
ATOM 759 N N . ILE A 1 93 ? -18.100 -0.822 13.412 1.00 92.62 93 ILE A N 1
ATOM 760 C CA . ILE A 1 93 ? -17.891 -1.941 14.346 1.00 92.62 93 ILE A CA 1
ATOM 761 C C . ILE A 1 93 ? -17.658 -1.437 15.774 1.00 92.62 93 ILE A C 1
ATOM 763 O O . ILE A 1 93 ? -18.226 -1.987 16.716 1.00 92.62 93 ILE A O 1
ATOM 767 N N . ILE A 1 94 ? -16.857 -0.382 15.948 1.00 93.38 94 ILE A N 1
ATOM 768 C CA . ILE A 1 94 ? -16.587 0.201 17.271 1.00 93.38 94 ILE A CA 1
ATOM 769 C C . ILE A 1 94 ? -17.868 0.773 17.872 1.00 93.38 94 ILE A C 1
ATOM 771 O O . ILE A 1 94 ? -18.187 0.479 19.023 1.00 93.38 94 ILE A O 1
ATOM 775 N N . ILE A 1 95 ? -18.626 1.550 17.093 1.00 94.94 95 ILE A N 1
ATOM 776 C CA . ILE A 1 95 ? -19.900 2.123 17.542 1.00 94.94 95 ILE A CA 1
ATOM 777 C C . ILE A 1 95 ? -20.875 1.005 17.927 1.00 94.94 95 ILE A C 1
ATOM 779 O O . ILE A 1 95 ? -21.462 1.055 19.005 1.00 94.94 95 ILE A O 1
ATOM 783 N N . ALA A 1 96 ? -21.005 -0.032 17.098 1.00 95.31 96 ALA A N 1
ATOM 784 C CA . ALA A 1 96 ? -21.863 -1.178 17.384 1.00 95.31 96 ALA A CA 1
ATOM 785 C C . ALA A 1 96 ? -21.438 -1.918 18.665 1.00 95.31 96 ALA A C 1
ATOM 787 O O . ALA A 1 96 ? -22.289 -2.235 19.494 1.00 95.31 96 ALA A O 1
ATOM 788 N N . GLY A 1 97 ? -20.135 -2.142 18.869 1.00 93.25 97 GLY A N 1
ATOM 789 C CA . GLY A 1 97 ? -19.607 -2.772 20.083 1.00 93.25 97 GLY A CA 1
ATOM 790 C C . GLY A 1 97 ? -19.881 -1.953 21.348 1.00 93.25 97 GLY A C 1
ATOM 791 O O . GLY A 1 97 ? -20.280 -2.505 22.373 1.00 93.25 97 GLY A O 1
ATOM 792 N N . LEU A 1 98 ? -19.752 -0.626 21.268 1.00 94.38 98 LEU A N 1
ATOM 793 C CA . LEU A 1 98 ? -20.063 0.277 22.380 1.00 94.38 98 LEU A CA 1
ATOM 794 C C . LEU A 1 98 ? -21.569 0.352 22.671 1.00 94.38 98 LEU A C 1
ATOM 796 O O . LEU A 1 98 ? -21.965 0.345 23.836 1.00 94.38 98 LEU A O 1
ATOM 800 N N . LEU A 1 99 ? -22.417 0.374 21.641 1.00 95.81 99 LEU A N 1
ATOM 801 C CA . LEU A 1 99 ? -23.873 0.339 21.810 1.00 95.81 99 LEU A CA 1
ATOM 802 C C . LEU A 1 99 ? -24.339 -0.979 22.434 1.00 95.81 99 LEU A C 1
ATOM 804 O O . LEU A 1 99 ? -25.162 -0.968 23.349 1.00 95.81 99 LEU A O 1
ATOM 808 N N . LEU A 1 100 ? -23.776 -2.107 21.992 1.00 94.25 100 LEU A N 1
ATOM 809 C CA . LEU A 1 100 ? -24.043 -3.414 22.586 1.00 94.25 100 LEU A CA 1
ATOM 810 C C . LEU A 1 100 ? -23.622 -3.435 24.062 1.00 94.25 100 LEU A C 1
ATOM 812 O O . LEU A 1 100 ? -24.387 -3.868 24.921 1.00 94.25 100 LEU A O 1
ATOM 816 N N . SER A 1 101 ? -22.430 -2.913 24.367 1.00 94.19 101 SER A N 1
ATOM 817 C CA . SER A 1 101 ? -21.946 -2.756 25.740 1.00 94.19 101 SER A CA 1
ATOM 818 C C . SER A 1 101 ? -22.926 -1.946 26.590 1.00 94.19 101 SER A C 1
ATOM 820 O O . SER A 1 101 ? -23.257 -2.361 27.698 1.00 94.19 101 SER A O 1
ATOM 822 N N . TYR A 1 102 ? -23.411 -0.810 26.083 1.00 94.50 102 TYR A N 1
ATOM 823 C CA . TYR A 1 102 ? -24.382 0.032 26.781 1.00 94.50 102 TYR A CA 1
ATOM 824 C C . TYR A 1 102 ? -25.703 -0.706 27.046 1.00 94.50 102 TYR A C 1
ATOM 826 O O . TYR A 1 102 ? -26.214 -0.678 28.165 1.00 94.50 102 TYR A O 1
ATOM 834 N N . PHE A 1 103 ? -26.222 -1.423 26.048 1.00 95.31 103 PHE A N 1
ATOM 835 C CA . PHE A 1 103 ? -27.453 -2.202 26.174 1.00 95.31 103 PHE A CA 1
ATOM 836 C C . PHE A 1 103 ? -27.344 -3.303 27.242 1.00 95.31 103 PHE A C 1
ATOM 838 O O . PHE A 1 103 ? -28.249 -3.476 28.055 1.00 95.31 103 PHE A O 1
ATOM 845 N N . ILE A 1 104 ? -26.208 -4.005 27.301 1.00 94.00 104 ILE A N 1
ATOM 846 C CA . ILE A 1 104 ? -25.955 -5.057 28.300 1.00 94.00 104 ILE A CA 1
ATOM 847 C C . ILE A 1 104 ? -25.898 -4.478 29.722 1.00 94.00 104 ILE A C 1
ATOM 849 O O . ILE A 1 104 ? -26.405 -5.096 30.660 1.00 94.00 104 ILE A O 1
ATOM 853 N N . ILE A 1 105 ? -25.313 -3.287 29.891 1.00 94.12 105 ILE A N 1
ATOM 854 C CA . ILE A 1 105 ? -25.270 -2.604 31.193 1.00 94.12 105 ILE A CA 1
ATOM 855 C C . ILE A 1 105 ? -26.689 -2.246 31.648 1.00 94.12 105 ILE A C 1
ATOM 857 O O . ILE A 1 105 ? -27.027 -2.481 32.807 1.00 94.12 105 ILE A O 1
ATOM 861 N N . GLN A 1 106 ? -27.535 -1.752 30.736 1.00 93.25 106 GLN A N 1
ATOM 862 C CA . GLN A 1 106 ? -28.938 -1.442 31.038 1.00 93.25 106 GLN A CA 1
ATOM 863 C C . GLN A 1 106 ? -29.760 -2.685 31.406 1.00 93.25 106 GLN A C 1
ATOM 865 O O . GLN A 1 106 ? -30.656 -2.604 32.240 1.00 93.25 106 GLN A O 1
ATOM 870 N N . ALA A 1 107 ? -29.421 -3.854 30.856 1.00 92.81 107 ALA A N 1
ATOM 871 C CA . ALA A 1 107 ? -30.032 -5.131 31.230 1.00 92.81 107 ALA A CA 1
ATOM 872 C C . ALA A 1 107 ? -29.602 -5.647 32.625 1.00 92.81 107 ALA A C 1
ATOM 874 O O . ALA A 1 107 ? -30.015 -6.730 33.032 1.00 92.81 107 ALA A O 1
ATOM 875 N N . GLY A 1 108 ? -28.768 -4.902 33.363 1.00 91.81 108 GLY A N 1
ATOM 876 C CA . GLY A 1 108 ? -28.313 -5.243 34.716 1.00 91.81 108 GLY A CA 1
ATOM 877 C C . GLY A 1 108 ? -26.996 -6.026 34.768 1.00 91.81 108 GLY A C 1
ATOM 878 O O . GLY A 1 108 ? -26.454 -6.260 35.849 1.00 91.81 108 GLY A O 1
ATOM 879 N N . HIS A 1 109 ? -26.415 -6.384 33.620 1.00 92.38 109 HIS A N 1
ATOM 880 C CA . HIS A 1 109 ? -25.146 -7.112 33.540 1.00 92.38 109 HIS A CA 1
ATOM 881 C C . HIS A 1 109 ? -23.945 -6.158 33.456 1.00 92.38 109 HIS A C 1
ATOM 883 O O . HIS A 1 109 ? -23.212 -6.124 32.465 1.00 92.38 109 HIS A O 1
ATOM 889 N N . ILE A 1 110 ? -23.716 -5.393 34.528 1.00 91.62 110 ILE A N 1
ATOM 890 C CA . ILE A 1 110 ? -22.673 -4.350 34.597 1.00 91.62 110 ILE A CA 1
ATOM 891 C C . ILE A 1 110 ? -21.275 -4.914 34.298 1.00 91.62 110 ILE A C 1
ATOM 893 O O . ILE A 1 110 ? -20.521 -4.314 33.529 1.00 91.62 110 ILE A O 1
ATOM 897 N N . LEU A 1 111 ? -20.933 -6.075 34.873 1.00 90.38 111 LEU A N 1
ATOM 898 C CA . LEU A 1 111 ? -19.613 -6.694 34.707 1.00 90.38 111 LEU A CA 1
ATOM 899 C C . LEU A 1 111 ? -19.364 -7.097 33.243 1.00 90.38 111 LEU A C 1
ATOM 901 O O . LEU A 1 111 ? -18.354 -6.714 32.655 1.00 90.38 111 LEU A O 1
ATOM 905 N N . THR A 1 112 ? -20.313 -7.818 32.638 1.00 91.06 112 THR A N 1
ATOM 906 C CA . THR A 1 112 ? -20.232 -8.294 31.248 1.00 91.06 112 THR A CA 1
ATOM 907 C C . THR A 1 112 ? -20.166 -7.133 30.264 1.00 91.06 112 THR A C 1
ATOM 909 O O . THR A 1 112 ? -19.328 -7.135 29.363 1.00 91.06 112 THR A O 1
ATOM 912 N N . GLY A 1 113 ? -21.008 -6.114 30.460 1.00 91.25 113 GLY A N 1
ATOM 913 C CA . GLY A 1 113 ? -20.998 -4.920 29.624 1.00 91.25 113 GLY A CA 1
ATOM 914 C C . GLY A 1 113 ? -19.674 -4.164 29.722 1.00 91.25 113 GLY A C 1
ATOM 915 O O . GLY A 1 113 ? -19.080 -3.841 28.701 1.00 91.25 113 GLY A O 1
ATOM 916 N N . SER A 1 114 ? -19.140 -3.974 30.931 1.00 92.06 114 SER A N 1
ATOM 917 C CA . SER A 1 114 ? -17.867 -3.265 31.131 1.00 92.06 114 SER A CA 1
ATOM 918 C C . SER A 1 114 ? -16.677 -3.983 30.484 1.00 92.06 114 SER A C 1
ATOM 920 O O . SER A 1 114 ? -15.837 -3.334 29.861 1.00 92.06 114 SER A O 1
ATOM 922 N N . ILE A 1 115 ? -16.616 -5.318 30.581 1.00 94.12 115 ILE A N 1
ATOM 923 C CA . ILE A 1 115 ? -15.569 -6.124 29.930 1.00 94.12 115 ILE A CA 1
ATOM 924 C C . ILE A 1 115 ? -15.659 -5.995 28.406 1.00 94.12 115 ILE A C 1
ATOM 926 O O . ILE A 1 115 ? -14.638 -5.826 27.740 1.00 94.12 115 ILE A O 1
ATOM 930 N N . LEU A 1 116 ? -16.872 -6.032 27.850 1.00 93.12 116 LEU A N 1
ATOM 931 C CA . LEU A 1 116 ? -17.093 -5.943 26.410 1.00 93.12 116 LEU A CA 1
ATOM 932 C C . LEU A 1 116 ? -16.752 -4.547 25.863 1.00 93.12 116 LEU A C 1
ATOM 934 O O . LEU A 1 116 ? -16.003 -4.430 24.889 1.00 93.12 116 LEU A O 1
ATOM 938 N N . GLY A 1 117 ? -17.225 -3.483 26.515 1.00 92.62 117 GLY A N 1
ATOM 939 C CA . GLY A 1 117 ? -16.893 -2.105 26.147 1.00 92.62 117 GLY A CA 1
ATOM 940 C C . GLY A 1 117 ? -15.398 -1.809 26.286 1.00 92.62 117 GLY A C 1
ATOM 941 O O . GLY A 1 117 ? -14.770 -1.315 25.347 1.00 92.62 117 GLY A O 1
ATOM 942 N N . GLY A 1 118 ? -14.797 -2.190 27.418 1.00 92.31 118 GLY A N 1
ATOM 943 C CA . GLY A 1 118 ? -13.362 -2.035 27.662 1.00 92.31 118 GLY A CA 1
ATOM 944 C C . GLY A 1 118 ? -12.506 -2.809 26.656 1.00 92.31 118 GLY A C 1
ATOM 945 O O . GLY A 1 118 ? -11.571 -2.249 26.084 1.00 92.31 118 GLY A O 1
ATOM 946 N N . GLY A 1 119 ? -12.861 -4.063 26.362 1.00 94.00 119 GLY A N 1
ATOM 947 C CA . GLY A 1 119 ? -12.174 -4.885 25.363 1.00 94.00 119 GLY A CA 1
ATOM 948 C C . GLY A 1 119 ? -12.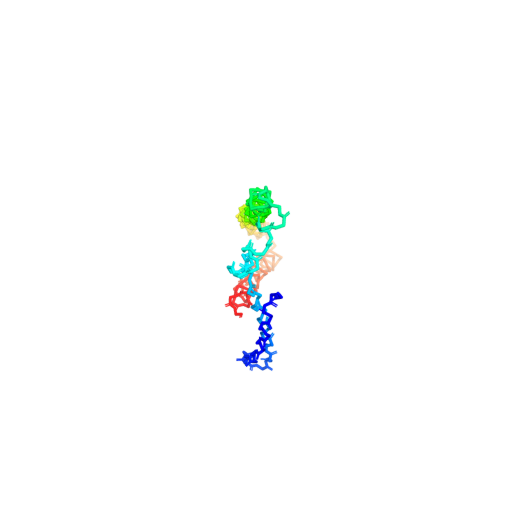226 -4.281 23.957 1.00 94.00 119 GLY A C 1
ATOM 949 O O . GLY A 1 119 ? -11.218 -4.265 23.245 1.00 94.00 119 GLY A O 1
ATOM 950 N N . THR A 1 120 ? -13.366 -3.703 23.574 1.00 92.81 120 THR A N 1
ATOM 951 C CA . THR A 1 120 ? -13.531 -3.024 22.277 1.00 92.81 120 THR A CA 1
ATOM 952 C C . THR A 1 120 ? -12.609 -1.800 22.161 1.00 92.81 120 THR A C 1
ATOM 954 O O . THR A 1 120 ? -11.961 -1.600 21.135 1.00 92.81 120 THR A O 1
ATOM 957 N N . LEU A 1 121 ? -12.469 -1.010 23.230 1.00 93.25 121 LEU A N 1
ATOM 958 C CA . LEU A 1 121 ? -11.574 0.155 23.246 1.00 93.25 121 LEU A CA 1
ATOM 959 C C . LEU A 1 121 ? -10.092 -0.235 23.238 1.00 93.25 121 LEU A C 1
ATOM 961 O O . LEU A 1 121 ? -9.306 0.354 22.496 1.00 93.25 121 LEU A O 1
ATOM 965 N N . VAL A 1 122 ? -9.703 -1.239 24.028 1.00 94.50 122 VAL A N 1
ATOM 966 C CA . VAL A 1 122 ? -8.309 -1.709 24.099 1.00 94.50 122 VAL A CA 1
ATOM 967 C C . VAL A 1 122 ? -7.857 -2.277 22.756 1.00 94.50 122 VAL A C 1
ATOM 969 O O . VAL A 1 122 ? -6.784 -1.927 22.263 1.00 94.50 122 VAL A O 1
ATOM 972 N N . THR A 1 123 ? -8.682 -3.114 22.125 1.00 91.56 123 THR A N 1
ATOM 973 C CA . THR A 1 123 ? -8.368 -3.680 20.804 1.00 91.56 123 THR A CA 1
ATOM 974 C C . THR A 1 123 ? -8.233 -2.594 19.739 1.00 91.56 123 THR A C 1
ATOM 976 O O . THR A 1 123 ? -7.298 -2.639 18.934 1.00 91.56 123 THR A O 1
ATOM 979 N N . TYR A 1 124 ? -9.095 -1.575 19.770 1.00 90.69 124 TYR A N 1
ATOM 980 C CA . TYR A 1 124 ? -8.976 -0.425 18.880 1.00 90.69 124 TYR A CA 1
ATOM 981 C C . TYR A 1 124 ? -7.689 0.375 19.124 1.00 90.69 124 TYR A C 1
ATOM 983 O O . TYR A 1 124 ? -6.965 0.679 18.174 1.00 90.69 124 TYR A O 1
ATOM 991 N N . ALA A 1 125 ? -7.350 0.653 20.386 1.00 90.81 125 ALA A N 1
ATOM 992 C CA . ALA A 1 125 ? -6.133 1.374 20.748 1.00 90.81 125 ALA A CA 1
ATOM 993 C C . ALA A 1 125 ? -4.867 0.642 20.272 1.00 90.81 125 ALA A C 1
ATOM 995 O O . ALA A 1 125 ? -3.989 1.256 19.663 1.00 90.81 125 ALA A O 1
ATOM 996 N N . ILE A 1 126 ? -4.794 -0.680 20.467 1.00 91.50 126 ILE A N 1
ATOM 997 C CA . ILE A 1 126 ? -3.682 -1.509 19.975 1.00 91.50 126 ILE A CA 1
ATOM 998 C C . ILE A 1 126 ? -3.585 -1.427 18.450 1.00 91.50 126 ILE A C 1
ATOM 1000 O O . ILE A 1 126 ? -2.496 -1.250 17.901 1.00 91.50 126 ILE A O 1
ATOM 1004 N N . ARG A 1 127 ? -4.719 -1.522 17.749 1.00 88.75 127 ARG A N 1
ATOM 1005 C CA . ARG A 1 127 ? -4.747 -1.449 16.285 1.00 88.75 127 ARG A CA 1
ATOM 1006 C C . ARG A 1 127 ? -4.269 -0.089 15.777 1.00 88.75 127 ARG A C 1
ATOM 1008 O O . ARG A 1 127 ? -3.500 -0.045 14.822 1.00 88.75 127 ARG A O 1
ATOM 1015 N N . LEU A 1 128 ? -4.646 0.998 16.449 1.00 86.06 128 LEU A N 1
ATOM 1016 C CA . LEU A 1 128 ? -4.216 2.357 16.118 1.00 86.06 128 LEU A CA 1
ATOM 1017 C C . LEU A 1 128 ? -2.713 2.567 16.362 1.00 86.06 128 LEU A C 1
ATOM 1019 O O . LEU A 1 128 ? -2.027 3.164 15.531 1.00 86.06 128 LEU A O 1
ATOM 1023 N N . LEU A 1 129 ? -2.172 2.036 17.462 1.00 89.25 129 LEU A N 1
ATOM 1024 C CA . LEU A 1 129 ? -0.732 2.077 17.741 1.00 89.25 129 LEU A CA 1
ATOM 1025 C C . LEU A 1 129 ? 0.071 1.268 16.713 1.00 89.25 129 LEU A C 1
ATOM 1027 O O . LEU A 1 129 ? 1.077 1.756 16.194 1.00 89.25 129 LEU A O 1
ATOM 1031 N N . ASN A 1 130 ? -0.400 0.070 16.361 1.00 86.12 130 ASN A N 1
ATOM 1032 C CA . ASN A 1 130 ? 0.233 -0.765 15.339 1.00 86.12 130 ASN A CA 1
ATOM 1033 C C . ASN A 1 130 ? 0.148 -0.137 13.940 1.00 86.12 130 ASN A C 1
ATOM 1035 O O . ASN A 1 130 ? 1.108 -0.220 13.177 1.00 86.12 130 ASN A O 1
ATOM 1039 N N . PHE A 1 131 ? -0.951 0.551 13.618 1.00 76.62 131 PHE A N 1
ATOM 1040 C CA . PHE A 1 131 ? -1.086 1.301 12.370 1.00 76.62 131 PHE A CA 1
ATOM 1041 C C . PHE A 1 131 ? -0.041 2.424 12.263 1.00 76.62 131 PHE A C 1
ATOM 1043 O O . PHE A 1 131 ? 0.643 2.534 11.245 1.00 76.62 131 PHE A O 1
ATOM 1050 N N . ARG A 1 132 ? 0.169 3.204 13.338 1.00 70.50 132 ARG A N 1
ATOM 1051 C CA . ARG A 1 132 ? 1.223 4.239 13.384 1.00 70.50 132 ARG A CA 1
ATOM 1052 C C . ARG A 1 132 ? 2.626 3.643 13.244 1.00 70.50 132 ARG A C 1
ATOM 1054 O O . ARG A 1 132 ? 3.459 4.211 12.545 1.00 70.50 132 ARG A O 1
ATOM 1061 N N . LYS A 1 133 ? 2.884 2.491 13.872 1.00 74.56 133 LYS A N 1
ATOM 1062 C CA . LYS A 1 133 ? 4.177 1.798 13.776 1.00 74.56 133 LYS A CA 1
ATOM 1063 C C . LYS A 1 133 ? 4.475 1.323 12.350 1.00 74.56 133 LYS A C 1
ATOM 1065 O O . LYS A 1 133 ? 5.588 1.520 11.877 1.00 74.56 133 LYS A O 1
ATOM 1070 N N . ASN A 1 134 ? 3.494 0.740 11.660 1.00 66.94 134 ASN A N 1
ATOM 1071 C CA . ASN A 1 134 ? 3.683 0.278 10.284 1.00 66.94 134 ASN A CA 1
ATOM 1072 C C . ASN A 1 134 ? 3.936 1.436 9.313 1.00 66.94 134 ASN A C 1
ATOM 1074 O O . ASN A 1 134 ? 4.810 1.306 8.464 1.00 66.94 134 ASN A O 1
ATOM 1078 N N . LYS A 1 135 ? 3.258 2.579 9.487 1.00 61.06 135 LYS A N 1
ATOM 1079 C CA . LYS A 1 135 ? 3.510 3.776 8.671 1.00 61.06 135 LYS A CA 1
ATOM 1080 C C . LYS A 1 135 ? 4.955 4.285 8.808 1.00 61.06 135 LYS A C 1
ATOM 1082 O O . LYS A 1 135 ? 5.606 4.565 7.809 1.00 61.06 135 LYS A O 1
ATOM 1087 N N . ASN A 1 136 ? 5.491 4.319 10.029 1.00 56.41 136 ASN A N 1
ATOM 1088 C CA . ASN A 1 136 ? 6.871 4.757 10.276 1.00 56.41 136 ASN A CA 1
ATOM 1089 C C . ASN A 1 136 ? 7.934 3.790 9.715 1.00 56.41 136 ASN A C 1
ATOM 1091 O O . ASN A 1 136 ? 9.058 4.208 9.449 1.00 56.41 136 ASN A O 1
ATOM 1095 N N . ASN A 1 137 ? 7.597 2.507 9.557 1.00 54.94 137 ASN A N 1
ATOM 1096 C CA . ASN A 1 137 ? 8.483 1.503 8.960 1.00 54.94 137 ASN A CA 1
ATOM 1097 C C . ASN A 1 137 ? 8.400 1.461 7.427 1.00 54.94 137 ASN A C 1
ATOM 1099 O O . ASN A 1 137 ? 9.299 0.911 6.811 1.00 54.94 137 ASN A O 1
ATOM 1103 N N . SER A 1 138 ? 7.332 1.985 6.815 1.00 54.44 138 SER A N 1
ATOM 1104 C CA . SER A 1 138 ? 7.224 2.110 5.353 1.00 54.44 138 SER A CA 1
ATOM 1105 C C . SER A 1 138 ? 7.844 3.398 4.800 1.00 54.44 138 SER A C 1
ATOM 1107 O O . SER A 1 138 ? 8.071 3.489 3.600 1.00 54.44 138 SER A O 1
ATOM 1109 N N . GLU A 1 139 ? 8.069 4.399 5.657 1.00 48.00 139 GLU A N 1
ATOM 1110 C CA . GLU A 1 139 ? 8.708 5.680 5.307 1.00 48.00 139 GLU A CA 1
ATOM 1111 C C . GLU A 1 139 ? 10.229 5.694 5.584 1.00 48.00 139 GLU A C 1
ATOM 1113 O O . GLU A 1 139 ? 10.901 6.659 5.225 1.00 48.00 139 GLU A O 1
ATOM 1118 N N . ASN A 1 140 ? 10.765 4.633 6.201 1.00 39.34 140 ASN A N 1
ATOM 1119 C CA . ASN A 1 140 ? 12.197 4.392 6.409 1.00 39.34 140 ASN A CA 1
ATOM 1120 C C . ASN A 1 140 ? 12.685 3.307 5.453 1.00 39.34 140 ASN A C 1
ATOM 1122 O O . ASN A 1 140 ? 13.793 3.495 4.908 1.00 39.34 140 ASN A O 1
#

Foldseek 3Di:
DWDWDWDWDWDDDDPDIDIDIDTDTNPPLDDPPVVVVVVCVVPVCVVVVSVVVVVVVVVVVVVVVVVVVVVVVVVVVVVVVVVVVVVVVLVVVLVVQLVVLVVCVVVVNPVVSCCSNVVSVVVVVVVVVVVVVVVVVVVD

Sequence (140 aa):
MAKKNHKQSIARQGNNQVIHTTYEEDDNMMPSPDLLMHYNELDPSFIEWFKNRSDLEQRARIKFNDDRIKLAQSTNTKLFTIDLCSIFVSAIIIIAGLLLSYFIIQAGHILTGSILGGGTLVTYAIRLLNFRKNKNNSEN

Radius of gyration: 30.39 Å; Cα contacts (8 Å, |Δi|>4): 76; chains: 1; bounding box: 62×17×83 Å

pLDDT: mean 79.63, std 15.14, range [39.34, 95.81]

Secondary structure (DSSP, 8-state):
---EEEEEEEEEETTEEEEEEEEEE----SPPHHHHHHHHHH-TTHHHHHHHHHHHHHHHHHHHHHHHHHHHHHHHHHHHHHHHHHHHHHHHHHHHHHHHHHHHHHTT-HHHHHHHHHHHHHHHHHHHHHHHHHHHHH--

=== Feature glossary ===
The record interleaves many kinds of information about one protein. Here is each kind framed as the question it answers.

Q: What does the local fold look like, residue by residue?
A: A 3Di character summarizes, for each residue, the relative orientation of the Cα frame of its nearest spatial neighbor. Because it encodes fold topology rather than chemistry, 3Di alignments detect remote structural similarity that sequence alignment misses.

Q: Which residues are in helices, strands, or loops?
A: Secondary structure is the local, repeating backbone conformation. DSSP classifies it into eight states by reading the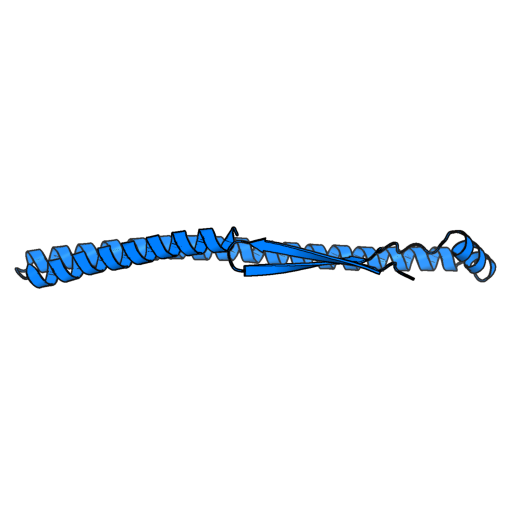 hydrogen-bond n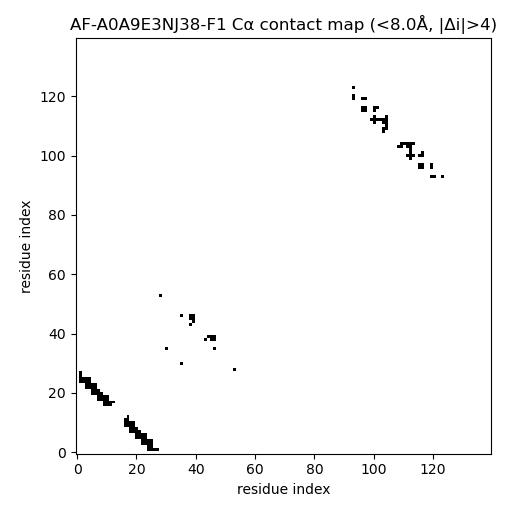etwork: three helix types (H, G, I), two β types (E, B), two non-regular types (T, S), and unstructured coil (-).

Q: How big and how compact is the whole molecule?
A: Three whole-structure scalars: the radius of gyration (RMS distance of Cα from centroid, in Å), the count of Cα–Cα contacts (pairs closer than 8 Å and separated by more than four residues in sequence — i.e. tertiary, not local, contacts), and the bounding-box dimensions. Together they distinguish compact globular folds from extended fibres or disordered chains.

Q: How confident is the AlphaFold model at each residue?
A: For AlphaFold models, the B-factor field carries pLDDT — the model's own estimate of local accuracy on a 0–100 scale. Regions with pLDDT<50 should be treated as essentially unmodeled; they often correspond to intrinsically disordered segments.

Q: What family and function is it annotated with?
A: Functional annotations link the protein to curated databases. InterPro entries identify conserved domains and families by matching the sequence against member-database signatures (Pfam, PROSITE, CDD, …). Gene Ontology (GO) terms describe molecular function, biological process, and cellular component in a controlled vocabulary. CATH places the structure in a hierarchical fold classification (Class/Architecture/Topology/Homologous-superfamily). The organism is the source species.

Q: What known structures does this most resemble?
A: Nearest PDB neighbors are the top structural matches found by Foldseek when searching this structure against the entire Protein Data Bank. Each hit reports a TM-score (0 to 1; >0.5 almost always implies the same fold) and an E-value. These are *structural* homologs — they may share no detectable sequence similarity.

Q: Which residues are buried vs exposed?
A: Solvent-accessible surface area (SASA) is the area in Å² traced out by the centre of a 1.4 Å probe sphere (a water molecule) rolled over the protein's van der Waals surface (Shrake–Rupley / Lee–Richards construction). Buried residues have near-zero SASA; fully exposed residues can exceed 200 Å². The total SASA scales roughly with the number of surface residues.

Q: What are the backbone torsion angles?
A: φ (phi) and ψ (psi) are the two rotatable backbone dihedrals per residue: φ is the C(i-1)–N–Cα–C torsion, ψ is the N–Cα–C–N(i+1) torsion, both in degrees on (−180°, 180°]. α-helical residues cluster near (−60°, −45°); β-strand residues near (−120°, +130°). A Ramachandran plot is simply a scatter of (φ, ψ) for every residue.

Q: Are the domains correctly placed relative to each other?
A: Predicted aligned error is AlphaFold's pairwise confidence. Unlike pLDDT (per-residue), PAE is per-residue-pair and captures whether two parts of the structure are correctly placed relative to each other. Units are ångströms of expected positional error.

Q: What if only a Cα trace is available?
A: P-SEA three-state annotation labels each residue as helix, strand, or coil based purely on the geometry of the Cα trace. It serves as a fallback when the full backbone (and thus DSSP) is unavailable.

Q: What is the amino-acid chain?
A: This is the polypeptide sequence — one letter per residue, N-terminus first. Length ranges from a few dozen residues for small domains to over a thousand for large multi-domain proteins.

Q: What do the rendered images show?
A: The six renders are orthographic views along the three Cartesian axes in both directions. Representation (cartoon, sticks, or surface) and color scheme (sequence-rainbow or by-chain) vary across proteins so the training set covers all the common visualization conventions.

Q: What do the diagnostic plots show?
A: Plot images: a contact map (which residues are close in 3D, as an N×N binary image), a Ramachandran scatter (backbone torsion angles, revealing secondary-structure composition at a glance), and — for AlphaFold structures — a PAE heatmap (pairwise prediction confidence).

Q: How mobile is each atom in the crystal?
A: B-factor (Debye–Waller factor) reflects atomic displacement in the crystal lattice. It is an experimental observable (units Å²), not a prediction; low values mean the atom is pinned down, high values mean it moves or is heterogeneous across the crystal.

Q: Where is each backbone atom in 3D?
A: The mmCIF table is the protein's shape written out atom by atom. For each backbone N, Cα, C, and carbonyl O, it records an (x, y, z) coordinate triple in Å plus the residue type, chain letter, and residue number.